Protein AF-A0A0X8JI92-F1 (afdb_monomer_lite)

Secondary structure (DSSP, 8-state):
-HHHHHHHHT--HHHHHHS-S-SSTTPPPPTT-S-TTPPPPHHHHHHHHHHHHHHHHHHHHHHHHHHHHHHHHHHHHHHHHHHHHHHHHHHHHHHHHHHHHHH---S---

pLDDT: mean 84.84, std 16.3, range [46.09, 98.56]

Structure (mmCIF, N/CA/C/O backbone):
data_AF-A0A0X8JI92-F1
#
_entry.id   AF-A0A0X8JI92-F1
#
loop_
_atom_site.group_PDB
_atom_site.id
_atom_site.type_symbol
_atom_site.label_atom_id
_atom_site.label_alt_id
_atom_site.label_comp_id
_atom_site.label_asym_id
_atom_site.label_entity_id
_atom_site.label_seq_id
_atom_site.pdbx_PDB_ins_code
_atom_site.Cartn_x
_atom_site.Cartn_y
_atom_site.Cartn_z
_atom_site.occupancy
_atom_site.B_iso_or_equiv
_atom_site.auth_seq_id
_atom_site.auth_comp_id
_atom_site.auth_asym_id
_atom_site.auth_atom_id
_atom_site.pdbx_PDB_model_num
ATOM 1 N N . MET A 1 1 ? -53.483 -4.456 11.225 1.00 68.56 1 MET A N 1
ATOM 2 C CA . MET A 1 1 ? -52.237 -4.371 10.431 1.00 68.56 1 MET A CA 1
ATOM 3 C C . MET A 1 1 ? -50.966 -4.354 11.286 1.00 68.56 1 MET A C 1
ATOM 5 O O . MET A 1 1 ? -50.149 -5.229 11.068 1.00 68.56 1 MET A O 1
ATOM 9 N N . ILE A 1 2 ? -50.770 -3.471 12.280 1.00 80.00 2 ILE A N 1
ATOM 10 C CA . ILE A 1 2 ? -49.604 -3.603 13.195 1.00 80.00 2 ILE A CA 1
ATOM 11 C C . ILE A 1 2 ? -49.844 -4.650 14.303 1.00 80.00 2 ILE A C 1
ATOM 13 O O . ILE A 1 2 ? -48.952 -5.424 14.637 1.00 80.00 2 ILE A O 1
ATOM 17 N N . GLY A 1 3 ? -51.081 -4.731 14.813 1.00 81.12 3 GLY A N 1
ATOM 18 C CA . GLY A 1 3 ? -51.475 -5.705 15.839 1.00 81.12 3 GLY A CA 1
ATOM 19 C C . GLY A 1 3 ? -51.339 -7.159 15.381 1.00 81.12 3 GLY A C 1
ATOM 20 O O . GLY A 1 3 ? -50.885 -7.995 16.151 1.00 81.12 3 GLY A O 1
ATOM 21 N N . ASP A 1 4 ? -51.632 -7.445 14.109 1.00 90.12 4 ASP A N 1
ATOM 22 C CA . ASP A 1 4 ? -51.506 -8.794 13.534 1.00 90.12 4 ASP A CA 1
ATOM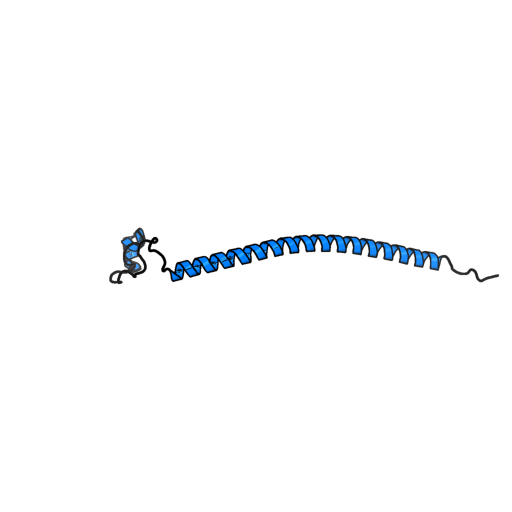 23 C C . ASP A 1 4 ? -50.040 -9.242 13.436 1.00 90.12 4 ASP A C 1
ATOM 25 O O . ASP A 1 4 ? -49.727 -10.414 13.630 1.00 90.12 4 ASP A O 1
ATOM 29 N N . ILE A 1 5 ? -49.129 -8.299 13.172 1.00 88.31 5 ILE A N 1
ATOM 30 C CA . ILE A 1 5 ? -47.681 -8.539 13.153 1.00 88.31 5 ILE A CA 1
ATOM 31 C C . ILE A 1 5 ? -47.195 -8.800 14.583 1.00 88.31 5 ILE A C 1
ATOM 33 O O . ILE A 1 5 ? -46.526 -9.802 14.827 1.00 88.31 5 ILE A O 1
ATOM 37 N N . CYS A 1 6 ? -47.591 -7.953 15.538 1.00 90.38 6 CYS A N 1
ATOM 38 C CA . CYS A 1 6 ? -47.233 -8.116 16.949 1.00 90.38 6 CYS A CA 1
ATOM 39 C C . CYS A 1 6 ? -47.716 -9.466 17.502 1.00 90.38 6 CYS A C 1
ATOM 41 O O . CYS A 1 6 ? -46.956 -10.172 18.158 1.00 90.38 6 CYS A O 1
ATOM 43 N N . ALA A 1 7 ? -48.941 -9.872 17.156 1.00 88.69 7 ALA A N 1
ATOM 44 C CA . ALA A 1 7 ? -49.499 -11.163 17.540 1.00 88.69 7 ALA A CA 1
ATOM 45 C C . ALA A 1 7 ? -48.783 -12.345 16.865 1.00 88.69 7 ALA A C 1
ATOM 47 O O . ALA A 1 7 ? -48.515 -13.348 17.518 1.00 88.69 7 ALA A O 1
ATOM 48 N N . ARG A 1 8 ? -48.443 -12.242 15.572 1.00 92.75 8 ARG A N 1
ATOM 49 C CA . ARG A 1 8 ? -47.797 -13.338 14.828 1.00 92.75 8 ARG A CA 1
ATOM 50 C C . ARG A 1 8 ? -46.361 -13.606 15.267 1.00 92.75 8 ARG A C 1
ATOM 52 O O . ARG A 1 8 ? -45.926 -14.752 15.218 1.00 92.75 8 ARG A O 1
ATOM 59 N N . PHE A 1 9 ? -45.625 -12.563 15.635 1.00 90.38 9 PHE A N 1
ATOM 60 C CA . PHE A 1 9 ? -44.222 -12.675 16.040 1.00 90.38 9 PHE A CA 1
ATOM 61 C C . PHE A 1 9 ? -44.029 -12.637 17.560 1.00 90.38 9 PHE A C 1
ATOM 63 O O . PHE A 1 9 ? -42.890 -12.713 18.018 1.00 90.38 9 PHE A O 1
ATOM 70 N N . GLU A 1 10 ? -45.125 -12.547 18.322 1.00 90.38 10 GLU A N 1
ATOM 71 C CA . GLU A 1 10 ? -45.132 -12.425 19.786 1.00 90.38 10 GLU A CA 1
ATOM 72 C C . GLU A 1 10 ? -44.247 -11.273 20.278 1.00 90.38 10 GLU A C 1
ATOM 74 O O . GLU A 1 10 ? -43.500 -11.405 21.251 1.00 90.38 10 GLU A O 1
ATOM 79 N N . VAL A 1 11 ? -44.311 -10.141 19.575 1.00 91.50 11 VAL A N 1
ATOM 80 C CA . VAL A 1 11 ? -43.523 -8.947 19.891 1.00 91.50 11 VAL A CA 1
ATOM 81 C C . VAL A 1 11 ? -44.389 -7.824 20.443 1.00 91.50 11 VAL A C 1
ATOM 83 O O . VAL A 1 11 ? -45.538 -7.649 20.037 1.00 91.50 11 VAL A O 1
ATOM 86 N N . CYS A 1 12 ? -43.832 -7.049 21.370 1.00 88.88 12 CYS A N 1
ATOM 87 C CA . CYS A 1 12 ? -44.511 -5.907 21.966 1.00 88.88 12 CYS A CA 1
ATOM 88 C C . CYS A 1 12 ? -44.638 -4.759 20.948 1.00 88.88 12 CYS A C 1
ATOM 90 O O . CYS A 1 12 ? -43.645 -4.403 20.304 1.00 88.88 12 CYS A O 1
ATOM 92 N N . PRO A 1 13 ? -45.821 -4.126 20.824 1.00 89.19 13 PRO A N 1
ATOM 93 C CA . PRO A 1 13 ? -46.010 -3.005 19.908 1.00 89.19 13 PRO A CA 1
ATOM 94 C C . PRO A 1 13 ? -45.094 -1.817 20.212 1.00 89.19 13 PRO A C 1
ATOM 96 O O . PRO A 1 13 ? -44.602 -1.184 19.286 1.00 89.19 13 PRO A O 1
ATOM 99 N N . GLU A 1 14 ? -44.837 -1.524 21.490 1.00 86.75 14 GLU A N 1
ATOM 100 C CA . GLU A 1 14 ? -43.972 -0.410 21.903 1.00 86.75 14 GLU A CA 1
ATOM 101 C C . GLU A 1 14 ? -42.520 -0.617 21.464 1.00 86.75 14 GLU A C 1
ATOM 103 O O . GLU A 1 14 ? -41.913 0.301 20.914 1.00 86.75 14 GLU A O 1
ATOM 108 N N . TRP A 1 15 ? -42.006 -1.844 21.572 1.00 89.38 15 TRP A N 1
ATOM 109 C CA . TRP A 1 15 ? -40.684 -2.185 21.052 1.00 89.38 15 TRP A CA 1
ATOM 110 C C . TRP A 1 15 ? -40.640 -2.095 19.523 1.00 89.38 15 TRP A C 1
ATOM 112 O O . TRP A 1 15 ? -39.715 -1.519 18.960 1.00 89.38 15 TRP A O 1
ATOM 122 N N . LEU A 1 16 ? -41.665 -2.602 18.831 1.00 88.69 16 LEU A N 1
ATOM 123 C CA . LEU A 1 16 ? -41.702 -2.582 17.366 1.00 88.69 16 LEU A CA 1
ATOM 124 C C . LEU A 1 16 ? -41.795 -1.156 16.797 1.00 88.69 16 LEU A C 1
ATOM 126 O O . LEU A 1 16 ? -41.247 -0.881 15.732 1.00 88.69 16 LEU A O 1
ATOM 130 N N . LEU A 1 17 ? -42.523 -0.270 17.478 1.00 90.06 17 LEU A N 1
ATOM 131 C CA . LEU A 1 17 ? -42.808 1.082 16.997 1.00 9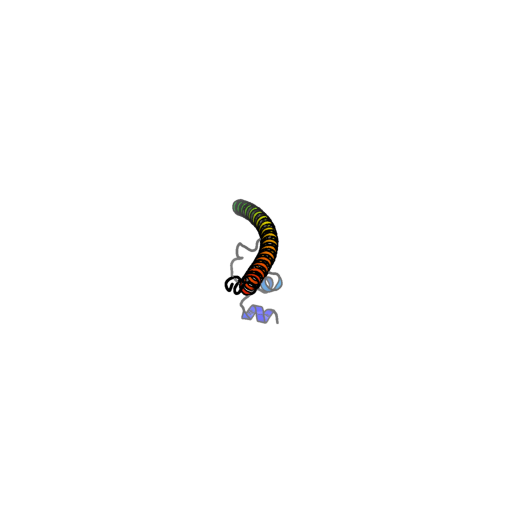0.06 17 LEU A CA 1
ATOM 132 C C . LEU A 1 17 ? -41.787 2.116 17.470 1.00 90.06 17 LEU A C 1
ATOM 134 O O . LEU A 1 17 ? -41.464 3.034 16.719 1.00 90.06 17 LEU A O 1
ATOM 138 N N . PHE A 1 18 ? -41.303 1.983 18.703 1.00 86.69 18 PHE A N 1
ATOM 139 C CA . PHE A 1 18 ? -40.474 2.991 19.362 1.00 86.69 18 PHE A CA 1
ATOM 140 C C . PHE A 1 18 ? -39.118 2.451 19.823 1.00 86.69 18 PHE A C 1
ATOM 142 O O . PHE A 1 18 ? -38.285 3.239 20.263 1.00 86.69 18 PHE A O 1
ATOM 149 N N . GLY A 1 19 ? -38.877 1.137 19.727 1.00 82.44 19 GLY A N 1
ATOM 150 C CA . GLY A 1 19 ? -37.656 0.509 20.238 1.00 82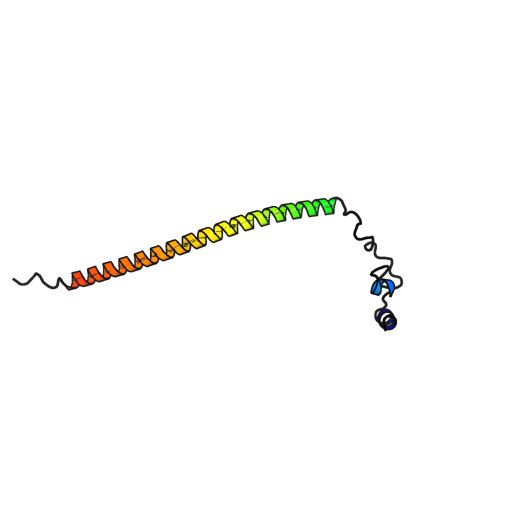.44 19 GLY A CA 1
ATOM 151 C C . GLY A 1 19 ? -37.548 0.566 21.761 1.00 82.44 19 GLY A C 1
ATOM 152 O O . GLY A 1 19 ? -36.444 0.523 22.290 1.00 82.44 19 GLY A O 1
ATOM 153 N N . THR A 1 20 ? -38.671 0.731 22.467 1.00 80.75 20 THR A N 1
ATOM 154 C CA . THR A 1 20 ? -38.704 0.862 23.925 1.00 80.75 20 THR A CA 1
ATOM 155 C C . THR A 1 20 ? -39.424 -0.312 24.577 1.00 80.75 20 THR A C 1
ATOM 157 O O . THR A 1 20 ? -40.419 -0.827 24.067 1.00 80.75 20 THR A O 1
ATOM 16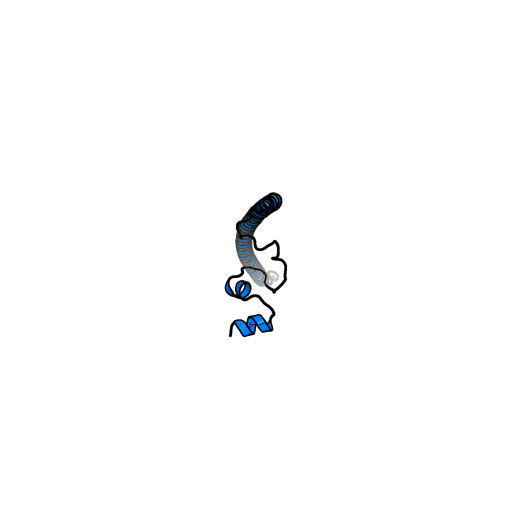0 N N . GLY A 1 21 ? -38.933 -0.717 25.749 1.00 78.75 21 GLY A N 1
ATOM 161 C CA . GLY A 1 21 ? -39.488 -1.847 26.488 1.00 78.75 21 GLY A CA 1
ATOM 162 C C . GLY A 1 21 ? -39.102 -3.206 25.887 1.00 78.75 21 GLY A C 1
ATOM 163 O O . GLY A 1 21 ? -38.428 -3.285 24.866 1.00 78.75 21 GLY A O 1
ATOM 164 N N . PRO A 1 22 ? -39.496 -4.314 26.530 1.00 82.81 22 PRO A N 1
ATOM 165 C CA . PRO A 1 22 ? -39.053 -5.638 26.121 1.00 82.81 22 PRO A CA 1
ATOM 166 C C . PRO A 1 22 ? -39.630 -6.028 24.757 1.00 82.81 22 PRO A C 1
ATOM 168 O O . PRO A 1 22 ? -40.833 -5.917 24.529 1.00 82.81 22 PRO A O 1
ATOM 171 N N . MET A 1 23 ? -38.784 -6.587 23.884 1.00 87.62 23 MET A N 1
ATOM 172 C CA . MET A 1 23 ? -39.203 -7.097 22.573 1.00 87.62 23 MET A CA 1
ATOM 173 C C . MET A 1 23 ? -40.342 -8.115 22.670 1.00 87.62 23 MET A C 1
ATOM 175 O O . MET A 1 23 ? -41.196 -8.129 21.793 1.00 87.62 23 MET A O 1
ATOM 179 N N . ARG A 1 24 ? -40.371 -8.958 23.712 1.00 89.50 24 ARG A N 1
ATOM 180 C CA . ARG A 1 24 ? -41.401 -9.988 23.915 1.00 89.50 24 ARG A CA 1
ATOM 181 C C . ARG A 1 24 ? -42.124 -9.815 25.256 1.00 89.50 24 ARG A C 1
ATOM 183 O O . ARG A 1 24 ? -41.470 -9.467 26.243 1.00 89.50 24 ARG A O 1
ATOM 190 N N . PRO A 1 25 ? -43.430 -10.127 25.340 1.00 82.56 25 PRO A N 1
ATOM 191 C CA . PRO A 1 25 ? -44.172 -10.091 26.597 1.00 82.56 25 PRO A CA 1
ATOM 192 C C . PRO A 1 25 ? -43.556 -11.035 27.639 1.00 82.56 25 PRO A C 1
ATOM 194 O O . PRO A 1 25 ? -43.298 -12.201 27.350 1.00 82.56 25 PRO A O 1
ATOM 197 N N . GLY A 1 26 ? -43.316 -10.542 28.856 1.00 75.94 26 GLY A N 1
ATOM 198 C CA . GLY A 1 26 ? -42.759 -11.342 29.956 1.00 75.94 26 GLY A CA 1
ATOM 199 C C . GLY A 1 26 ? -41.241 -11.551 29.913 1.00 75.94 26 GLY A C 1
ATOM 200 O O . GLY A 1 26 ? -40.687 -12.118 30.853 1.00 75.94 26 GLY A O 1
ATOM 201 N N . ALA A 1 27 ? -40.549 -11.058 28.881 1.00 75.44 27 ALA A N 1
ATOM 202 C CA . ALA A 1 27 ? -39.103 -10.920 28.945 1.00 75.44 27 ALA A CA 1
ATOM 203 C C . ALA A 1 27 ? -38.763 -9.814 29.954 1.00 75.44 27 ALA A C 1
ATOM 205 O O . ALA A 1 27 ? -39.300 -8.706 29.874 1.00 75.44 27 ALA A O 1
ATOM 206 N N . ALA A 1 28 ? -37.871 -10.107 30.905 1.00 65.12 28 ALA A N 1
ATOM 207 C CA . ALA A 1 28 ? -37.237 -9.050 31.682 1.00 65.12 28 ALA A CA 1
ATOM 208 C C . ALA A 1 28 ? -36.614 -8.062 30.690 1.00 65.12 28 ALA A C 1
ATOM 210 O O . ALA A 1 28 ? -35.989 -8.500 29.719 1.00 65.12 28 ALA A O 1
ATOM 211 N N . ALA A 1 29 ? -36.818 -6.758 30.908 1.00 59.16 29 ALA A N 1
ATOM 212 C CA . ALA A 1 29 ? -36.143 -5.735 30.122 1.00 59.16 29 ALA A CA 1
ATOM 213 C C . ALA A 1 29 ? -34.660 -6.105 30.078 1.00 59.16 29 ALA A C 1
ATOM 215 O O . ALA A 1 29 ? -34.025 -6.270 31.125 1.00 59.16 29 ALA A O 1
ATOM 216 N N . SER A 1 30 ? -34.147 -6.357 28.874 1.00 53.56 30 SER A N 1
ATOM 217 C CA . SER A 1 30 ? -32.749 -6.720 28.724 1.00 53.56 30 SER A CA 1
ATOM 218 C C . SER A 1 30 ? -31.944 -5.561 29.321 1.00 53.56 30 SER A C 1
ATOM 220 O O . SER A 1 30 ? -32.227 -4.414 28.965 1.00 53.56 30 SER A O 1
ATOM 222 N N . PRO A 1 31 ? -30.972 -5.791 30.221 1.00 50.69 31 PRO A N 1
ATOM 223 C CA . PRO A 1 31 ? -30.261 -4.708 30.906 1.00 50.69 31 PRO A CA 1
ATOM 224 C C . PRO A 1 31 ? -29.422 -3.804 29.975 1.00 50.69 31 PRO A C 1
ATOM 226 O O . PRO A 1 31 ? -28.644 -2.988 30.455 1.00 50.69 31 PRO A O 1
ATOM 229 N N . GLY A 1 32 ? -29.553 -3.947 28.653 1.00 50.22 32 GLY A N 1
ATOM 230 C CA . GLY A 1 32 ? -28.819 -3.205 27.634 1.00 50.22 32 GLY A CA 1
ATOM 231 C C . GLY A 1 32 ? -29.571 -2.045 26.975 1.00 50.22 32 GLY A C 1
ATOM 232 O O . GLY A 1 32 ? -28.951 -1.336 26.196 1.00 50.22 32 GLY A O 1
ATOM 233 N N . GLU A 1 33 ? -30.854 -1.814 27.266 1.00 49.91 33 GLU A N 1
ATOM 234 C CA . GLU A 1 33 ? -31.623 -0.685 26.695 1.00 49.91 33 GLU A CA 1
ATOM 235 C C . GLU A 1 33 ? -31.744 0.484 27.689 1.00 49.91 33 GLU A C 1
ATOM 237 O O . GLU A 1 33 ? -32.792 1.109 27.851 1.00 49.91 33 GLU A O 1
ATOM 242 N N . GLY A 1 34 ? -30.648 0.783 28.391 1.00 49.34 34 GLY A N 1
ATOM 243 C CA . GLY A 1 34 ? -30.458 2.119 28.952 1.00 49.34 34 GLY A CA 1
ATOM 244 C C . GLY A 1 34 ? -30.221 3.130 27.821 1.00 49.34 34 GLY A C 1
ATOM 245 O O . GLY A 1 34 ? -29.834 2.723 26.724 1.00 49.34 34 GLY A O 1
ATOM 246 N N . PRO A 1 35 ? -30.444 4.438 28.052 1.00 49.50 35 PRO A N 1
ATOM 247 C CA . PRO A 1 35 ? -30.150 5.461 27.054 1.00 49.50 35 PRO A CA 1
ATOM 248 C C . PRO A 1 35 ? -28.736 5.254 26.506 1.00 49.50 35 PRO A C 1
ATOM 250 O O . PRO A 1 35 ? -27.807 4.981 27.264 1.00 49.50 35 PRO A O 1
ATOM 253 N N . HIS A 1 36 ? -28.584 5.392 25.189 1.00 53.22 36 HIS A N 1
ATOM 254 C CA . HIS A 1 36 ? -27.344 5.178 24.428 1.00 53.22 36 HIS A CA 1
ATOM 255 C C . HIS A 1 36 ? -26.158 6.074 24.884 1.00 53.22 36 HIS A C 1
ATOM 257 O O . HIS A 1 36 ? -25.057 5.951 24.352 1.00 53.22 36 HIS A O 1
ATOM 263 N N . ASP A 1 37 ? -26.405 6.935 25.879 1.00 53.75 37 ASP A N 1
ATOM 264 C CA . ASP A 1 37 ? -25.494 7.826 26.603 1.00 53.75 37 ASP A CA 1
ATOM 265 C C . ASP A 1 37 ? -25.012 7.258 27.954 1.00 53.75 37 ASP A C 1
ATOM 267 O O . ASP A 1 37 ? -24.425 7.983 28.759 1.00 53.75 37 ASP A O 1
ATOM 271 N N . ALA A 1 38 ? -25.269 5.980 28.258 1.00 60.41 38 ALA A N 1
ATOM 272 C CA . ALA A 1 38 ? -24.667 5.353 29.428 1.00 60.41 38 ALA A CA 1
ATOM 273 C C . ALA A 1 38 ? -23.133 5.410 29.276 1.00 60.41 38 ALA A C 1
ATOM 275 O O . ALA A 1 38 ? -22.613 4.874 28.291 1.00 60.41 38 ALA A O 1
ATOM 276 N N . PRO A 1 39 ? -22.403 6.066 30.202 1.00 63.47 39 PRO A N 1
ATOM 277 C CA . PRO A 1 39 ? -20.960 6.202 30.087 1.00 63.47 39 PRO A CA 1
ATOM 278 C C . PRO A 1 39 ? -20.338 4.815 29.967 1.00 63.47 39 PRO A C 1
ATOM 280 O O . PRO A 1 39 ? -20.668 3.895 30.725 1.00 63.47 39 PRO A O 1
ATOM 283 N N . LEU A 1 40 ? -19.472 4.663 28.965 1.00 68.50 40 LEU A N 1
ATOM 284 C CA . LEU A 1 40 ? -18.726 3.435 28.768 1.00 68.50 40 LEU A CA 1
ATOM 285 C C . LEU A 1 40 ? -17.930 3.150 30.045 1.00 68.50 40 LEU A C 1
ATOM 287 O O . LEU A 1 40 ? -17.458 4.055 30.730 1.00 68.50 40 LEU A O 1
ATOM 291 N N . SER A 1 41 ? -17.772 1.870 30.380 1.00 81.00 41 SER A N 1
ATOM 292 C CA . SER A 1 41 ? -16.825 1.495 31.430 1.00 81.00 41 SER A CA 1
ATOM 293 C C . SER A 1 41 ? -15.448 2.074 31.085 1.00 81.00 41 SER A C 1
ATOM 295 O O . SER A 1 41 ? -15.047 2.079 29.919 1.00 81.00 41 SER A O 1
ATOM 297 N N . GLN A 1 42 ? -14.722 2.547 32.096 1.00 84.44 42 GLN A N 1
ATOM 298 C CA . GLN A 1 42 ? -13.396 3.143 31.938 1.00 84.44 42 GLN A CA 1
ATOM 299 C C . GLN A 1 42 ? -12.436 2.228 31.147 1.00 84.44 42 GLN A C 1
ATOM 301 O O . GLN A 1 42 ? -11.667 2.702 30.311 1.00 84.44 42 GLN A O 1
ATOM 306 N N . GLU A 1 43 ? -12.533 0.905 31.321 1.00 87.00 43 GLU A N 1
ATOM 307 C CA . GLU A 1 43 ? -11.817 -0.084 30.507 1.00 87.00 43 GLU A CA 1
ATOM 308 C C . GLU A 1 43 ? -12.193 -0.049 29.016 1.00 87.00 43 GLU A C 1
ATOM 310 O O . GLU A 1 43 ? -11.331 -0.247 28.155 1.00 87.00 43 GLU A O 1
ATOM 315 N N . ALA A 1 44 ? -13.465 0.173 28.682 1.00 86.69 44 ALA A N 1
ATOM 316 C CA . ALA A 1 44 ? -13.920 0.274 27.299 1.00 86.69 44 ALA A CA 1
ATOM 317 C C . ALA A 1 44 ? -13.418 1.568 26.640 1.00 86.69 44 ALA A C 1
ATOM 319 O O . ALA A 1 44 ? -12.937 1.516 25.508 1.00 86.69 44 ALA A O 1
ATOM 320 N N . GLU A 1 45 ? -13.429 2.693 27.357 1.00 90.31 45 GLU A N 1
ATOM 321 C CA . GLU A 1 45 ? -12.862 3.961 26.873 1.00 90.31 45 GLU A CA 1
ATOM 322 C C . GLU A 1 45 ? -11.348 3.855 26.646 1.00 90.31 45 GLU A C 1
ATOM 324 O O . GLU A 1 45 ? -10.844 4.246 25.590 1.00 90.31 45 GLU A O 1
ATOM 329 N N . ALA A 1 46 ? -10.622 3.241 27.586 1.00 91.25 46 ALA A N 1
ATOM 330 C CA . ALA A 1 46 ? -9.186 3.003 27.458 1.00 91.25 46 ALA A CA 1
ATOM 331 C C . ALA A 1 46 ? -8.853 2.119 26.244 1.00 91.25 46 ALA A C 1
ATOM 333 O O . ALA A 1 46 ? -7.905 2.392 25.503 1.00 91.25 46 ALA A O 1
ATOM 334 N N . ARG A 1 47 ? -9.659 1.078 25.996 1.00 94.38 47 ARG A N 1
ATOM 335 C CA . ARG A 1 47 ? -9.527 0.232 24.802 1.00 94.38 47 ARG A CA 1
ATOM 336 C C . ARG A 1 47 ? -9.799 1.000 23.512 1.00 94.38 47 ARG A C 1
ATOM 338 O O . ARG A 1 47 ? -9.050 0.821 22.554 1.00 94.38 47 ARG A O 1
ATOM 345 N N . CYS A 1 48 ? -10.832 1.840 23.476 1.00 93.69 48 CYS A N 1
ATOM 346 C CA . CYS A 1 48 ? -11.126 2.679 22.314 1.00 93.69 48 CYS A CA 1
ATOM 347 C C . CYS A 1 48 ? -9.964 3.633 22.016 1.00 93.69 48 CYS A C 1
ATOM 349 O O . CYS A 1 48 ? -9.472 3.651 20.891 1.00 93.69 48 CYS A O 1
ATOM 351 N N . ALA A 1 49 ? -9.437 4.325 23.029 1.00 94.56 49 ALA A N 1
ATOM 352 C CA . ALA A 1 49 ? -8.293 5.220 22.867 1.00 94.56 49 ALA A CA 1
ATOM 353 C C . ALA A 1 49 ? -7.037 4.490 22.348 1.00 94.56 49 ALA A C 1
ATOM 355 O O . ALA A 1 49 ? -6.318 5.002 21.484 1.00 94.56 49 ALA A O 1
ATOM 356 N N . ALA A 1 50 ? -6.781 3.269 22.835 1.00 96.00 50 ALA A N 1
ATOM 357 C CA . ALA A 1 50 ? -5.683 2.438 22.349 1.00 96.00 50 ALA A CA 1
ATOM 358 C C . ALA A 1 50 ? -5.864 2.050 20.870 1.00 96.00 50 ALA A C 1
ATOM 360 O O . ALA A 1 50 ? -4.922 2.169 20.083 1.00 96.00 50 ALA A O 1
ATOM 361 N N . LEU A 1 51 ? -7.075 1.646 20.474 1.00 97.38 51 LEU A N 1
ATOM 362 C CA . LEU A 1 51 ? -7.396 1.311 19.084 1.00 97.38 51 LEU A CA 1
ATOM 363 C C . LEU A 1 51 ? -7.306 2.531 18.160 1.00 97.38 51 LEU A C 1
ATOM 365 O O . LEU A 1 51 ? -6.769 2.425 17.062 1.00 97.38 51 LEU A O 1
ATOM 369 N N . GLU A 1 52 ? -7.758 3.703 18.599 1.00 97.19 52 GLU A N 1
ATOM 370 C CA . GLU A 1 52 ? -7.623 4.953 17.843 1.00 97.19 52 GLU A CA 1
ATOM 371 C C . GLU A 1 52 ? -6.159 5.364 17.658 1.00 97.19 52 GLU A C 1
ATOM 373 O O . GLU A 1 52 ? -5.779 5.898 16.613 1.00 97.19 52 GLU A O 1
ATOM 378 N N . SER A 1 53 ? -5.315 5.122 18.662 1.00 97.31 53 SER A N 1
ATOM 379 C CA . SER A 1 53 ? -3.869 5.327 18.551 1.00 97.31 53 SER A CA 1
ATOM 380 C C . SER A 1 53 ? -3.255 4.397 17.501 1.00 97.31 53 SER A C 1
ATOM 382 O O . SER A 1 53 ? -2.596 4.864 16.572 1.00 97.31 53 SER A O 1
ATOM 384 N N . GLN A 1 54 ? -3.556 3.097 17.572 1.00 97.62 54 GLN A N 1
ATOM 385 C CA . GLN A 1 54 ? -3.093 2.116 16.584 1.00 97.62 54 GLN A CA 1
ATOM 386 C C . GLN A 1 54 ? -3.582 2.452 15.170 1.00 97.62 54 GLN A C 1
ATOM 388 O O . GLN A 1 54 ? -2.81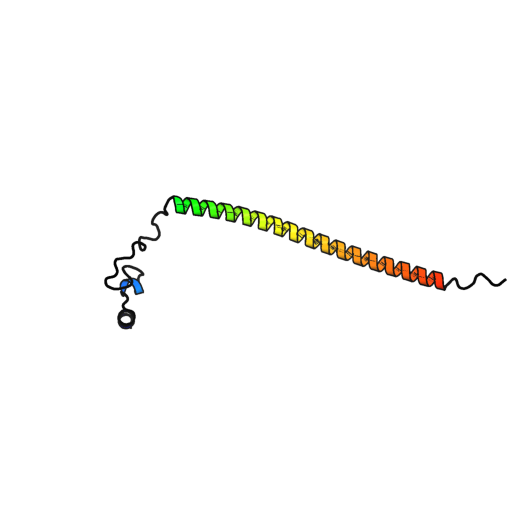6 2.382 14.211 1.00 97.62 54 GLN A O 1
ATOM 393 N N . LEU A 1 55 ? -4.838 2.881 15.034 1.00 98.19 55 LEU A N 1
ATOM 394 C CA . LEU A 1 55 ? -5.409 3.292 13.757 1.00 98.19 55 LEU A CA 1
ATOM 395 C C . LEU A 1 55 ? -4.681 4.508 13.174 1.00 98.19 55 LEU A C 1
ATOM 397 O O . LEU A 1 55 ? -4.480 4.579 11.959 1.00 98.19 55 LEU A O 1
ATOM 401 N N . ARG A 1 56 ? -4.285 5.473 14.010 1.00 98.12 56 ARG A N 1
ATOM 402 C CA . ARG A 1 56 ? -3.491 6.629 13.573 1.00 98.12 56 ARG A CA 1
ATOM 403 C C . ARG A 1 56 ? -2.116 6.206 13.071 1.00 98.12 56 ARG A C 1
ATOM 405 O O . ARG A 1 56 ? -1.729 6.661 11.996 1.00 98.12 56 ARG A O 1
ATOM 412 N N . GLU A 1 57 ? -1.436 5.316 13.789 1.00 98.19 57 GLU A N 1
ATOM 413 C CA . GLU A 1 57 ? -0.107 4.846 13.390 1.00 98.19 57 GLU A CA 1
ATOM 414 C C . GLU A 1 57 ? -0.163 4.078 12.065 1.00 98.19 57 GLU A C 1
ATOM 416 O O . GLU A 1 57 ? 0.516 4.442 11.109 1.00 98.19 57 GLU A O 1
ATOM 421 N N . VAL A 1 58 ? -1.085 3.121 11.933 1.00 98.06 58 VAL A N 1
ATOM 422 C CA . VAL A 1 58 ? -1.255 2.357 10.686 1.00 98.06 58 VAL A CA 1
ATOM 423 C C . VAL A 1 58 ? -1.619 3.270 9.512 1.00 98.06 58 VAL A C 1
ATOM 425 O O . VAL A 1 58 ? -1.143 3.084 8.392 1.00 98.06 58 VAL A O 1
ATOM 428 N N . ASN A 1 59 ? -2.452 4.292 9.733 1.00 98.12 59 ASN A N 1
ATOM 429 C CA . ASN A 1 59 ? -2.771 5.254 8.679 1.00 98.12 59 ASN A CA 1
ATOM 430 C C . ASN A 1 59 ? -1.562 6.094 8.261 1.00 98.12 59 ASN A C 1
ATOM 432 O O . ASN A 1 59 ? -1.456 6.443 7.083 1.00 98.12 59 ASN A O 1
ATOM 436 N N . LYS A 1 60 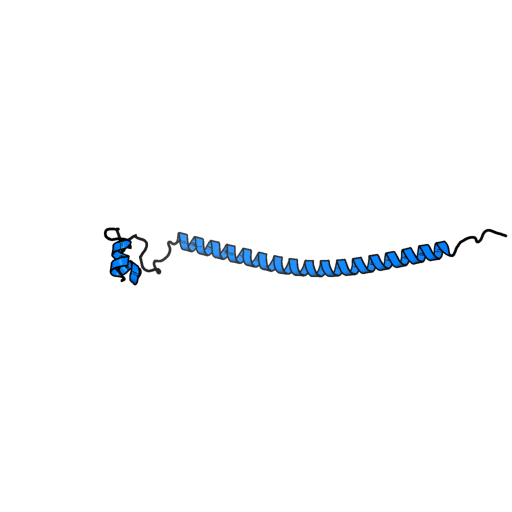? -0.674 6.430 9.198 1.00 98.12 60 LYS A N 1
ATOM 437 C CA . LYS A 1 60 ? 0.574 7.135 8.909 1.00 98.12 60 LYS A CA 1
ATOM 438 C C . LYS A 1 60 ? 1.512 6.248 8.090 1.00 98.12 60 LYS A C 1
ATOM 440 O O . LYS A 1 60 ? 1.882 6.647 6.988 1.00 98.12 60 LYS A O 1
ATOM 445 N N . GLU A 1 61 ? 1.769 5.023 8.541 1.00 98.12 61 GLU A N 1
ATOM 446 C CA . GLU A 1 61 ? 2.582 4.042 7.809 1.00 98.12 61 GLU A CA 1
ATOM 447 C C . GLU A 1 61 ? 2.036 3.795 6.395 1.00 98.12 61 GLU A C 1
ATOM 449 O O . GLU A 1 61 ? 2.777 3.798 5.413 1.00 98.12 61 GLU A O 1
ATOM 454 N N . ARG A 1 62 ? 0.710 3.664 6.244 1.00 98.31 62 ARG A N 1
ATOM 455 C CA . ARG A 1 62 ? 0.071 3.497 4.930 1.00 98.31 62 ARG A CA 1
ATOM 456 C C . ARG A 1 62 ? 0.337 4.686 4.003 1.00 98.31 62 ARG A C 1
ATOM 458 O O . ARG A 1 62 ? 0.525 4.491 2.800 1.00 98.31 62 ARG A O 1
ATOM 465 N N . ARG A 1 63 ? 0.298 5.917 4.525 1.00 98.25 63 ARG A N 1
ATOM 466 C CA . ARG A 1 63 ? 0.570 7.127 3.730 1.00 98.25 63 ARG A CA 1
ATOM 467 C C . ARG A 1 63 ? 2.019 7.141 3.259 1.00 98.25 63 ARG A C 1
ATOM 469 O O . ARG A 1 63 ? 2.242 7.305 2.062 1.00 98.25 63 ARG A O 1
ATOM 476 N N . GLU A 1 64 ? 2.955 6.878 4.165 1.00 98.25 64 GLU A N 1
ATOM 477 C CA . GLU A 1 64 ? 4.388 6.800 3.862 1.00 98.25 64 GLU A CA 1
ATOM 478 C C . GLU A 1 64 ? 4.670 5.721 2.806 1.00 98.25 64 GLU A C 1
ATOM 480 O O . GLU A 1 64 ? 5.270 6.003 1.767 1.00 98.25 64 GLU A O 1
ATOM 485 N N . LEU A 1 65 ? 4.124 4.513 2.984 1.00 98.25 65 LEU A N 1
ATOM 486 C CA . LEU A 1 65 ? 4.243 3.428 2.007 1.00 98.25 65 LEU A CA 1
ATOM 487 C C . LEU A 1 65 ? 3.631 3.788 0.648 1.00 98.25 65 LEU A C 1
ATOM 489 O O . LEU A 1 65 ? 4.173 3.419 -0.392 1.00 98.25 65 LEU A O 1
ATOM 493 N N . SER A 1 66 ? 2.510 4.510 0.619 1.00 98.19 66 SER A N 1
ATOM 494 C CA . SER A 1 66 ? 1.883 4.940 -0.636 1.00 98.19 66 SER A CA 1
ATOM 495 C C . SER A 1 66 ? 2.713 5.995 -1.374 1.00 98.19 66 SER A C 1
ATOM 497 O O . SER A 1 66 ? 2.765 6.005 -2.607 1.00 98.19 66 SER A O 1
ATOM 499 N N . GLU A 1 67 ? 3.363 6.902 -0.651 1.00 98.44 67 GLU A N 1
ATOM 500 C CA . GLU A 1 67 ? 4.288 7.881 -1.227 1.00 98.44 67 GLU A CA 1
ATOM 501 C C . GLU A 1 67 ? 5.545 7.212 -1.778 1.00 98.44 67 GLU A C 1
ATOM 503 O O . GLU A 1 67 ? 5.907 7.461 -2.933 1.00 98.44 67 GLU A O 1
ATOM 508 N N . GLU A 1 68 ? 6.137 6.303 -1.004 1.00 98.25 68 GLU A N 1
ATOM 509 C CA . GLU A 1 68 ? 7.278 5.485 -1.408 1.00 98.25 68 GLU A CA 1
ATOM 510 C C . GLU A 1 68 ? 6.955 4.664 -2.658 1.00 98.25 68 GLU A C 1
ATOM 512 O O . GLU A 1 68 ? 7.665 4.726 -3.659 1.00 98.25 68 GLU A O 1
ATOM 517 N N . ASN A 1 69 ? 5.819 3.966 -2.656 1.00 98.31 69 ASN A N 1
ATOM 518 C CA . ASN A 1 69 ? 5.375 3.159 -3.784 1.00 98.31 69 ASN A CA 1
ATOM 519 C C . ASN A 1 69 ? 5.211 4.011 -5.055 1.00 98.31 69 ASN A C 1
ATOM 521 O O . ASN A 1 69 ? 5.722 3.647 -6.115 1.00 98.31 69 ASN A O 1
ATOM 525 N N . ARG A 1 70 ? 4.586 5.194 -4.953 1.00 98.50 70 ARG A N 1
ATOM 526 C CA . ARG A 1 70 ? 4.474 6.133 -6.082 1.00 98.50 70 ARG A CA 1
ATOM 527 C C . ARG A 1 70 ? 5.837 6.618 -6.571 1.00 98.50 70 ARG A C 1
ATOM 529 O O . ARG A 1 70 ? 6.015 6.770 -7.780 1.00 98.50 70 ARG A O 1
ATOM 536 N N . ARG A 1 71 ? 6.793 6.868 -5.670 1.00 98.56 71 ARG A N 1
ATOM 537 C CA . ARG A 1 71 ? 8.163 7.254 -6.038 1.00 98.56 71 ARG A CA 1
ATOM 538 C C . ARG A 1 71 ? 8.868 6.128 -6.791 1.00 98.56 71 ARG A C 1
ATOM 540 O O . ARG A 1 71 ? 9.313 6.354 -7.914 1.00 98.56 71 ARG A O 1
ATOM 547 N N . LEU A 1 72 ? 8.858 4.917 -6.240 1.00 98.50 72 LEU A N 1
ATOM 548 C CA . LEU A 1 72 ? 9.458 3.734 -6.858 1.00 98.50 72 LEU A CA 1
ATOM 549 C C . LEU A 1 72 ? 8.839 3.412 -8.219 1.00 98.50 72 LEU A C 1
ATOM 551 O O . LEU A 1 72 ? 9.553 3.035 -9.143 1.00 98.50 72 LEU A O 1
ATOM 555 N N . HIS A 1 73 ? 7.529 3.600 -8.392 1.00 98.50 73 HIS A N 1
ATOM 556 C CA . HIS A 1 73 ? 6.891 3.424 -9.697 1.00 98.50 73 HIS A CA 1
ATOM 557 C C . HIS A 1 73 ? 7.414 4.410 -10.747 1.00 98.50 73 HIS A C 1
ATOM 559 O O . HIS A 1 73 ? 7.644 4.004 -11.888 1.00 98.50 73 HIS A O 1
ATOM 565 N N . ARG A 1 74 ? 7.639 5.676 -10.374 1.00 98.56 74 ARG A N 1
ATOM 566 C CA . ARG A 1 74 ? 8.235 6.673 -11.277 1.00 98.56 74 ARG A CA 1
ATOM 567 C C . ARG A 1 74 ? 9.678 6.322 -11.627 1.00 98.56 74 ARG A C 1
ATOM 569 O O . ARG A 1 74 ? 10.035 6.339 -12.800 1.00 98.56 74 ARG A O 1
ATOM 576 N N . GLU A 1 75 ? 10.484 5.954 -10.634 1.00 98.50 75 GLU A N 1
ATOM 577 C CA . GLU A 1 75 ? 11.876 5.541 -10.851 1.00 98.50 75 GLU A CA 1
ATOM 578 C C . GLU A 1 75 ? 11.962 4.290 -11.732 1.00 98.50 75 GLU A C 1
ATOM 580 O O . GLU A 1 75 ? 12.725 4.258 -12.695 1.00 98.50 75 GLU A O 1
ATOM 585 N N . LYS A 1 76 ? 11.115 3.288 -11.473 1.00 98.44 76 LYS A N 1
ATOM 586 C CA . LYS A 1 76 ? 10.998 2.087 -12.305 1.00 98.44 76 LYS A CA 1
ATOM 587 C C . LYS A 1 76 ? 10.656 2.437 -13.752 1.00 98.44 76 LYS A C 1
ATOM 589 O O . LYS A 1 76 ? 11.264 1.873 -14.656 1.00 98.44 76 LYS A O 1
ATOM 594 N N . ALA A 1 77 ? 9.696 3.335 -13.979 1.00 98.50 77 ALA A N 1
ATOM 595 C CA . ALA A 1 77 ? 9.319 3.749 -15.328 1.00 98.50 77 ALA A CA 1
ATOM 596 C C . ALA A 1 77 ? 10.498 4.413 -16.059 1.00 98.50 77 ALA A C 1
ATOM 598 O O . ALA A 1 77 ? 10.835 3.997 -17.165 1.00 98.50 77 ALA A O 1
ATOM 599 N N . ALA A 1 78 ? 11.188 5.350 -15.402 1.00 98.50 78 ALA A N 1
ATOM 600 C CA . ALA A 1 78 ? 12.359 6.024 -15.963 1.00 98.50 78 ALA A CA 1
ATOM 601 C C . ALA A 1 78 ? 13.523 5.057 -16.251 1.00 98.50 78 ALA A C 1
ATOM 603 O O . ALA A 1 78 ? 14.224 5.184 -17.254 1.00 98.50 78 ALA A O 1
ATOM 604 N N . LEU A 1 79 ? 13.741 4.062 -15.385 1.00 98.50 79 LEU A N 1
ATOM 605 C CA . LEU A 1 79 ? 14.755 3.031 -15.610 1.00 98.50 79 LEU A CA 1
ATOM 606 C C . LEU A 1 79 ? 14.402 2.125 -16.790 1.00 98.50 79 LEU A C 1
ATOM 608 O O . LEU A 1 79 ? 15.293 1.767 -17.556 1.00 98.50 79 LEU A O 1
ATOM 612 N N . LEU A 1 80 ? 13.129 1.758 -16.949 1.00 98.50 80 LEU A N 1
ATOM 613 C CA . LEU A 1 80 ? 12.676 0.954 -18.085 1.00 98.50 80 LEU A CA 1
ATOM 614 C C . LEU A 1 80 ? 12.847 1.699 -19.412 1.00 98.50 80 LEU A C 1
ATOM 616 O O . LEU A 1 80 ? 13.296 1.088 -20.379 1.00 98.50 80 LEU A O 1
ATOM 620 N N . GLU A 1 81 ? 12.552 2.998 -19.439 1.00 98.50 81 GLU A N 1
ATOM 621 C CA . GLU A 1 81 ? 12.768 3.861 -20.604 1.00 98.50 81 GLU A CA 1
ATOM 622 C C . GLU A 1 81 ? 14.250 3.901 -20.999 1.00 98.50 81 GLU A C 1
ATOM 624 O O . GLU A 1 81 ? 14.608 3.479 -22.098 1.00 98.50 81 GLU A O 1
ATOM 629 N N . ARG A 1 82 ? 15.139 4.251 -20.061 1.00 98.12 82 ARG A N 1
ATOM 630 C CA . ARG A 1 82 ? 16.594 4.244 -20.302 1.00 98.12 82 ARG A CA 1
ATOM 631 C C . ARG A 1 82 ? 17.106 2.875 -20.739 1.00 98.12 82 ARG A C 1
ATOM 633 O O . ARG A 1 82 ? 17.993 2.765 -21.580 1.00 98.12 82 ARG A O 1
ATOM 640 N N . ASN A 1 83 ? 16.572 1.803 -20.160 1.00 98.19 83 ASN A N 1
ATOM 641 C CA . ASN A 1 83 ? 16.972 0.453 -20.529 1.00 98.19 83 ASN A CA 1
ATOM 642 C C . ASN A 1 83 ? 16.549 0.103 -21.966 1.00 98.19 83 ASN A C 1
ATOM 644 O O . ASN A 1 83 ? 17.310 -0.557 -22.674 1.00 98.19 83 ASN A O 1
ATOM 648 N N . ALA A 1 84 ? 15.378 0.567 -22.409 1.00 98.31 84 ALA A N 1
ATOM 649 C CA . ALA A 1 84 ? 14.932 0.418 -23.789 1.00 98.31 84 ALA A CA 1
ATOM 650 C C . ALA A 1 84 ? 15.835 1.196 -24.762 1.00 98.31 84 ALA A C 1
ATOM 652 O O . ALA A 1 84 ? 16.304 0.611 -25.737 1.00 98.31 84 ALA A O 1
ATOM 653 N N . GLU A 1 85 ? 16.162 2.455 -24.458 1.00 98.25 85 GLU A N 1
ATOM 654 C CA . GLU A 1 85 ? 17.071 3.287 -25.266 1.00 98.25 85 GLU A CA 1
ATOM 655 C C . GLU A 1 85 ? 18.470 2.665 -25.406 1.00 98.25 85 GLU A C 1
ATOM 657 O O . GLU A 1 85 ? 19.066 2.649 -26.490 1.00 98.25 85 GLU A O 1
ATOM 662 N N . LEU A 1 86 ? 19.002 2.117 -24.309 1.00 98.12 86 LEU A N 1
ATOM 663 C CA . LEU A 1 86 ? 20.296 1.435 -24.308 1.00 98.12 86 LEU A CA 1
ATOM 664 C C . LEU A 1 86 ? 20.254 0.155 -25.141 1.00 98.12 86 LEU A C 1
ATOM 666 O O . LEU A 1 86 ? 21.174 -0.089 -25.920 1.00 98.12 86 LEU A O 1
ATOM 670 N N . ARG A 1 87 ? 19.189 -0.647 -25.021 1.00 98.00 87 ARG A N 1
ATOM 671 C CA . ARG A 1 87 ? 19.006 -1.850 -25.848 1.00 98.00 87 ARG A CA 1
ATOM 672 C C . ARG A 1 87 ? 18.909 -1.506 -27.329 1.00 98.00 87 ARG A C 1
ATOM 674 O O . ARG A 1 87 ? 19.538 -2.178 -28.140 1.00 98.00 87 ARG A O 1
ATOM 681 N N . GLU A 1 88 ? 18.179 -0.452 -27.681 1.00 97.81 88 GLU A N 1
ATOM 682 C CA . GLU A 1 88 ? 18.088 0.018 -29.064 1.00 97.81 88 GLU A CA 1
ATOM 683 C C . GLU A 1 88 ? 19.458 0.474 -29.588 1.00 97.81 88 GLU A C 1
ATOM 685 O O . GLU A 1 88 ? 19.877 0.107 -30.685 1.00 97.81 88 GLU A O 1
ATOM 690 N N . SER A 1 89 ? 20.198 1.236 -28.783 1.00 96.69 89 SER A N 1
ATOM 691 C CA . SER A 1 89 ? 21.530 1.724 -29.147 1.00 96.69 89 SER A CA 1
ATOM 692 C C . SER A 1 89 ? 22.536 0.586 -29.319 1.00 96.69 89 SER A C 1
ATOM 694 O O . SER A 1 89 ? 23.296 0.594 -30.287 1.00 96.69 89 SER A O 1
ATOM 696 N N . LEU A 1 90 ? 22.497 -0.426 -28.448 1.00 96.94 90 LEU A N 1
ATOM 697 C CA . LEU A 1 90 ? 23.293 -1.644 -28.600 1.00 96.94 90 LEU A CA 1
ATOM 698 C C . LEU A 1 90 ? 22.933 -2.390 -29.886 1.00 96.94 90 LEU A C 1
ATOM 700 O O . LEU A 1 90 ? 23.828 -2.689 -30.669 1.00 96.94 90 LEU A O 1
ATOM 704 N N . ALA A 1 91 ? 21.644 -2.603 -30.163 1.00 96.50 91 ALA A N 1
ATOM 705 C CA . ALA A 1 91 ? 21.205 -3.276 -31.383 1.00 96.50 91 ALA A CA 1
ATOM 706 C C . ALA A 1 91 ? 21.647 -2.529 -32.655 1.00 96.50 91 ALA A C 1
ATOM 708 O O . ALA A 1 91 ? 22.074 -3.152 -33.632 1.00 96.50 91 ALA A O 1
ATOM 709 N N . ARG A 1 92 ? 21.602 -1.187 -32.647 1.00 95.31 92 ARG A N 1
ATOM 710 C CA . ARG A 1 92 ? 22.114 -0.350 -33.745 1.00 95.31 92 ARG A CA 1
ATOM 711 C C . ARG A 1 92 ? 23.620 -0.520 -33.934 1.00 95.31 92 ARG A C 1
ATOM 713 O O . ARG A 1 92 ? 24.065 -0.717 -35.062 1.00 95.31 92 ARG A O 1
ATOM 720 N N . LEU A 1 93 ? 24.399 -0.471 -32.853 1.00 95.69 93 LEU A N 1
ATOM 721 C CA . LEU A 1 93 ? 25.855 -0.640 -32.905 1.00 95.69 93 LEU A CA 1
ATOM 722 C C . LEU A 1 93 ? 26.255 -2.048 -33.351 1.00 95.69 93 LEU A C 1
ATOM 724 O O . LEU A 1 93 ? 27.153 -2.195 -34.176 1.00 95.69 93 LEU A O 1
ATOM 728 N N . GLU A 1 94 ? 25.574 -3.079 -32.858 1.00 95.06 94 GLU A N 1
ATOM 729 C CA . GLU A 1 94 ? 25.786 -4.463 -33.282 1.00 95.06 94 GLU A CA 1
ATOM 730 C C . GLU A 1 94 ? 25.468 -4.639 -34.766 1.00 95.06 94 GLU A C 1
ATOM 732 O O . GLU A 1 94 ? 26.271 -5.214 -35.502 1.00 95.06 94 GLU A O 1
ATOM 737 N N . SER A 1 95 ? 24.352 -4.074 -35.232 1.00 92.06 95 SER A N 1
ATOM 738 C CA . SER A 1 95 ? 23.981 -4.091 -36.649 1.00 92.06 95 SER A CA 1
ATOM 739 C C . SER A 1 95 ? 25.021 -3.368 -37.507 1.00 92.06 95 SER A C 1
ATOM 741 O O . SER A 1 95 ? 25.477 -3.916 -38.509 1.00 92.06 95 SER A O 1
ATOM 743 N N . ALA A 1 96 ? 25.467 -2.179 -37.094 1.00 91.38 96 ALA A N 1
ATOM 744 C CA . ALA A 1 96 ? 26.511 -1.427 -37.788 1.00 91.38 96 ALA A CA 1
ATOM 745 C C . ALA A 1 96 ? 27.849 -2.187 -37.815 1.00 91.38 96 ALA A C 1
ATOM 747 O O . ALA A 1 96 ? 28.517 -2.222 -38.848 1.00 91.38 96 ALA A O 1
ATOM 748 N N . ARG A 1 97 ? 28.219 -2.858 -36.715 1.00 91.81 97 ARG A N 1
ATOM 749 C CA . ARG A 1 97 ? 29.417 -3.706 -36.639 1.00 91.81 97 ARG A CA 1
ATOM 750 C C . ARG A 1 97 ? 29.328 -4.890 -37.595 1.00 91.81 97 ARG A C 1
ATOM 752 O O . ARG A 1 97 ? 30.303 -5.190 -38.276 1.00 91.81 97 ARG A O 1
ATOM 759 N N . LEU A 1 98 ? 28.175 -5.553 -37.659 1.00 88.94 98 LEU A N 1
ATOM 760 C CA . LEU A 1 98 ? 27.945 -6.669 -38.577 1.00 88.94 98 LEU A CA 1
ATOM 761 C C . LEU A 1 98 ? 27.982 -6.215 -40.039 1.00 88.94 98 LEU A C 1
ATOM 763 O O . LEU A 1 98 ? 28.549 -6.916 -40.871 1.00 88.94 98 LEU A O 1
ATOM 767 N N . VAL A 1 99 ? 27.418 -5.049 -40.358 1.00 85.44 99 VAL A N 1
ATOM 768 C CA . VAL A 1 99 ? 27.473 -4.470 -41.708 1.00 85.44 99 VAL A CA 1
ATOM 769 C C . VAL A 1 99 ? 28.910 -4.096 -42.080 1.00 85.44 99 VAL A C 1
ATOM 771 O O . VAL A 1 99 ? 29.379 -4.512 -43.131 1.00 85.44 99 VAL A O 1
ATOM 774 N N . SER A 1 100 ? 29.642 -3.405 -41.203 1.00 78.69 100 SER A N 1
ATOM 775 C CA . SER A 1 100 ? 31.051 -3.051 -41.427 1.00 78.69 100 SER A CA 1
ATOM 776 C C . SER A 1 100 ? 31.941 -4.293 -41.586 1.00 78.69 100 SER A C 1
ATOM 778 O O . SER A 1 100 ? 32.705 -4.392 -42.541 1.00 78.69 100 SER A O 1
ATOM 780 N N . GLY A 1 101 ? 31.756 -5.313 -40.740 1.00 74.19 101 GLY A N 1
ATOM 781 C CA . GLY A 1 101 ? 32.465 -6.592 -40.859 1.00 74.19 101 GLY A CA 1
ATOM 782 C C . GLY A 1 101 ? 32.126 -7.383 -42.129 1.00 74.19 101 GLY A C 1
ATOM 783 O O . GLY A 1 101 ? 32.963 -8.138 -42.610 1.00 74.19 101 GLY A O 1
ATOM 784 N N . ARG A 1 102 ? 30.930 -7.193 -42.708 1.00 60.31 102 ARG A N 1
ATOM 785 C CA . ARG A 1 102 ? 30.543 -7.765 -44.011 1.00 60.31 102 ARG A CA 1
ATOM 786 C C . ARG A 1 102 ? 31.064 -6.966 -45.208 1.00 60.31 102 ARG A C 1
ATOM 788 O O . ARG A 1 102 ? 31.164 -7.546 -46.282 1.00 60.31 102 ARG A O 1
ATOM 795 N N . ILE A 1 103 ? 31.368 -5.675 -45.039 1.00 59.16 103 ILE A N 1
ATOM 796 C CA . ILE A 1 103 ? 31.951 -4.795 -46.073 1.00 59.16 103 ILE A CA 1
ATOM 797 C C . ILE A 1 103 ? 33.484 -4.949 -46.155 1.00 59.16 103 ILE A C 1
ATOM 799 O O . ILE A 1 103 ? 34.087 -4.522 -47.135 1.00 59.16 103 ILE A O 1
ATOM 803 N N . SER A 1 104 ? 34.097 -5.692 -45.229 1.00 56.81 104 SER A N 1
ATOM 804 C CA . SER A 1 104 ? 35.488 -6.155 -45.329 1.00 56.81 104 SER A CA 1
ATOM 805 C C . SER A 1 104 ? 35.655 -7.588 -45.894 1.00 56.81 104 SER A C 1
ATOM 807 O O . SER A 1 104 ? 36.379 -8.371 -45.274 1.00 56.81 104 SER A O 1
ATOM 809 N N . PRO A 1 105 ? 35.047 -8.020 -47.026 1.00 52.41 105 PRO A N 1
ATOM 810 C CA . PRO A 1 105 ? 35.462 -9.262 -47.655 1.00 52.41 105 PRO A CA 1
ATOM 811 C C . PRO A 1 105 ? 36.707 -8.980 -48.509 1.00 52.41 105 PRO A C 1
ATOM 813 O O . PRO A 1 105 ? 36.624 -8.341 -49.552 1.00 52.41 105 PRO A O 1
ATOM 816 N N . GLY A 1 106 ? 37.860 -9.474 -48.061 1.00 55.53 106 GLY A N 1
ATOM 817 C CA . GLY A 1 106 ? 39.029 -9.689 -48.916 1.00 55.53 106 GLY A CA 1
ATOM 818 C C . GLY A 1 106 ? 39.807 -8.438 -49.326 1.00 55.53 106 GLY A C 1
ATOM 819 O O . GLY A 1 106 ? 39.786 -8.041 -50.485 1.00 55.53 106 GLY A O 1
ATOM 820 N N . ALA A 1 107 ? 40.610 -7.901 -48.409 1.00 52.69 107 ALA A N 1
ATOM 821 C CA . ALA A 1 107 ? 41.900 -7.322 -48.785 1.00 52.69 107 ALA A CA 1
ATOM 822 C C . ALA A 1 107 ? 42.971 -8.420 -48.652 1.00 52.69 107 ALA A C 1
ATOM 824 O O . ALA A 1 107 ? 43.843 -8.323 -47.807 1.00 52.69 107 ALA A O 1
ATOM 825 N N . ASP A 1 108 ? 42.818 -9.501 -49.422 1.00 54.50 108 ASP A N 1
ATOM 826 C CA . ASP A 1 108 ? 43.828 -10.548 -49.626 1.00 54.50 108 ASP A CA 1
ATOM 827 C C . ASP A 1 108 ? 43.573 -11.184 -51.002 1.00 54.50 108 ASP A C 1
ATOM 829 O O . ASP A 1 108 ? 42.906 -12.209 -51.140 1.00 54.50 108 ASP A O 1
ATOM 833 N N . ALA A 1 109 ? 44.045 -10.500 -52.042 1.00 51.28 109 ALA A N 1
ATOM 834 C CA . ALA A 1 109 ? 44.363 -11.068 -53.349 1.00 51.28 109 ALA A CA 1
ATOM 835 C C . ALA A 1 109 ? 45.255 -10.056 -54.085 1.00 51.28 109 ALA A C 1
ATOM 837 O O . ALA A 1 109 ? 44.755 -9.078 -54.643 1.00 51.28 109 ALA A O 1
ATOM 838 N N . GLY A 1 110 ? 46.570 -10.277 -54.045 1.00 46.09 110 GLY A N 1
ATOM 839 C CA . GLY A 1 110 ? 47.571 -9.461 -54.738 1.00 46.09 110 GLY A CA 1
ATOM 840 C C . GLY A 1 110 ? 48.956 -9.630 -54.154 1.00 46.09 110 GLY A C 1
ATOM 841 O O . GLY A 1 110 ? 49.304 -8.799 -53.291 1.00 46.09 110 GLY A O 1
#

Organism: NCBI:txid44742

Foldseek 3Di:
DLVVVCVVVQADSCCVPPVDDDRHPPDDGDPPPDPPPPDDDPVVVVVVVVVVVVVVVVVVVVVVVVVVVVVVVVVVVVVVVVVVVVVVVVVVVVVVVVVVVVVPDDPPDD

Radius of gyration: 38.93 Å; chains: 1; bounding box: 100×21×87 Å

Sequence (110 aa):
MIGDICARFEVCPEWLLFGTGPMRPGAAASPGEGPHDAPLSQEAEARCAALESQLREVNKERRELSEENRRLHREKAALLERNAELRESLARLESARLVSGRISPGADAG